Protein AF-A0A453LUA1-F1 (afdb_monomer_lite)

Structure (mmCIF, N/CA/C/O backbone):
data_AF-A0A453LUA1-F1
#
_entry.id   AF-A0A453LUA1-F1
#
loop_
_atom_site.group_PDB
_atom_site.id
_atom_site.type_symbol
_atom_site.label_atom_id
_atom_site.label_alt_id
_atom_site.label_comp_id
_atom_site.label_asym_id
_atom_site.label_entity_id
_atom_site.label_seq_id
_atom_site.pdbx_PDB_ins_code
_atom_site.Cartn_x
_atom_site.Cartn_y
_atom_site.Cartn_z
_atom_site.occupancy
_atom_site.B_iso_or_equiv
_atom_site.auth_seq_id
_atom_site.auth_comp_id
_atom_site.auth_asym_id
_atom_site.auth_atom_id
_atom_site.pdbx_PDB_model_num
ATOM 1 N N . MET A 1 1 ? -20.593 -10.589 -12.951 1.00 39.69 1 MET A N 1
ATOM 2 C CA . MET A 1 1 ? -20.716 -9.122 -13.029 1.00 39.69 1 MET A CA 1
ATOM 3 C C . MET A 1 1 ? -20.139 -8.601 -11.727 1.00 39.69 1 MET A C 1
ATOM 5 O O . MET A 1 1 ? -20.752 -8.812 -10.693 1.00 39.69 1 MET A O 1
ATOM 9 N N . PHE A 1 2 ? -18.888 -8.135 -11.733 1.00 40.91 2 PHE A N 1
ATOM 10 C CA . PHE A 1 2 ? -18.318 -7.480 -10.557 1.00 40.91 2 PHE A CA 1
ATOM 11 C C . PHE A 1 2 ? -18.802 -6.033 -10.610 1.00 40.91 2 PHE A C 1
ATOM 13 O O . PHE A 1 2 ? -18.254 -5.244 -11.375 1.00 40.91 2 PHE A O 1
ATOM 20 N N . ASP A 1 3 ? -19.831 -5.692 -9.837 1.00 43.91 3 ASP A N 1
ATOM 21 C CA . ASP A 1 3 ? -20.114 -4.299 -9.473 1.00 43.91 3 ASP A CA 1
ATOM 22 C C . ASP A 1 3 ? -19.009 -3.838 -8.508 1.00 43.91 3 ASP A C 1
ATOM 24 O O . ASP A 1 3 ? -19.183 -3.732 -7.296 1.00 43.91 3 ASP A O 1
ATOM 28 N N . GLY A 1 4 ? -17.794 -3.725 -9.043 1.00 53.91 4 GLY A N 1
ATOM 29 C CA . GLY A 1 4 ? -16.582 -3.444 -8.293 1.00 53.91 4 GLY A CA 1
ATOM 30 C C . GLY A 1 4 ? -16.386 -1.944 -8.166 1.00 53.91 4 GLY A C 1
ATOM 31 O O . GLY A 1 4 ? -16.038 -1.274 -9.136 1.00 53.91 4 GLY A O 1
ATOM 32 N N . PHE A 1 5 ? -16.581 -1.416 -6.964 1.00 57.66 5 PHE A N 1
ATOM 33 C CA . PHE A 1 5 ? -16.186 -0.055 -6.633 1.00 57.66 5 PHE A CA 1
ATOM 34 C C . PHE A 1 5 ? -14.663 -0.007 -6.444 1.00 57.66 5 PHE A C 1
ATOM 36 O O . PHE A 1 5 ? -14.135 -0.543 -5.470 1.00 57.66 5 PHE A O 1
ATOM 43 N N . LEU A 1 6 ? -13.952 0.600 -7.399 1.00 56.34 6 LEU A N 1
ATOM 44 C CA . LEU A 1 6 ? -12.505 0.807 -7.335 1.00 56.34 6 LEU A CA 1
ATOM 45 C C . LEU A 1 6 ? -12.214 2.227 -6.840 1.00 56.34 6 LEU A C 1
ATOM 47 O O . LEU A 1 6 ? -12.540 3.204 -7.513 1.00 56.34 6 LEU A O 1
ATOM 51 N N . LEU A 1 7 ? -11.565 2.340 -5.682 1.00 60.97 7 LEU A N 1
ATOM 52 C CA . LEU A 1 7 ? -11.028 3.605 -5.187 1.00 60.97 7 LEU A CA 1
ATOM 53 C C . LEU A 1 7 ? -9.534 3.684 -5.481 1.00 60.97 7 LEU A C 1
ATOM 55 O O . LEU A 1 7 ? -8.759 2.852 -5.019 1.00 60.97 7 LEU A O 1
ATOM 59 N N . PHE A 1 8 ? -9.138 4.712 -6.230 1.00 65.75 8 PHE A N 1
ATOM 60 C CA . PHE A 1 8 ? -7.740 5.000 -6.519 1.00 65.75 8 PHE A CA 1
ATOM 61 C C . PHE A 1 8 ? -7.248 6.142 -5.628 1.00 65.75 8 PHE A C 1
ATOM 63 O O . PHE A 1 8 ? -7.745 7.265 -5.710 1.00 65.75 8 PHE A O 1
ATOM 70 N N . THR A 1 9 ? -6.261 5.863 -4.778 1.00 63.56 9 THR A N 1
ATOM 71 C CA . THR A 1 9 ? -5.594 6.871 -3.947 1.00 63.56 9 THR A CA 1
ATOM 72 C C . THR A 1 9 ? -4.148 7.018 -4.403 1.00 63.56 9 THR A C 1
ATOM 74 O O . THR A 1 9 ? -3.351 6.100 -4.222 1.00 63.56 9 THR A O 1
ATOM 77 N N . GLN A 1 10 ? -3.794 8.168 -4.978 1.00 67.81 10 GLN A N 1
ATOM 78 C CA . GLN A 1 10 ? -2.411 8.472 -5.344 1.00 67.81 10 GLN A CA 1
ATOM 79 C C . GLN A 1 10 ? -1.703 9.145 -4.163 1.00 67.81 10 GLN A C 1
ATOM 81 O O . GLN A 1 10 ? -2.015 10.284 -3.817 1.00 67.81 10 GLN A O 1
ATOM 86 N N . GLY A 1 11 ? -0.738 8.457 -3.555 1.00 63.06 11 GLY A N 1
ATOM 87 C CA . GLY A 1 11 ? 0.279 9.126 -2.745 1.00 63.06 11 GLY A CA 1
ATOM 88 C C . GLY A 1 11 ? 1.283 9.762 -3.699 1.00 63.06 11 GLY A C 1
ATOM 89 O O . GLY A 1 11 ? 1.799 9.071 -4.572 1.00 63.06 11 GLY A O 1
ATOM 90 N N . ARG A 1 12 ? 1.557 11.066 -3.592 1.00 66.94 12 ARG A N 1
ATOM 91 C CA . ARG A 1 12 ? 2.617 11.731 -4.381 1.00 66.94 12 ARG A CA 1
ATOM 92 C C . ARG A 1 12 ? 4.019 11.337 -3.870 1.00 66.94 12 ARG A C 1
ATOM 94 O O . ARG A 1 12 ? 4.830 12.204 -3.568 1.00 66.94 12 ARG A O 1
ATOM 101 N N . GLY A 1 13 ? 4.272 10.039 -3.706 1.00 69.69 13 GLY A N 1
ATOM 102 C CA . GLY A 1 13 ? 5.427 9.477 -3.008 1.00 69.69 13 GLY A CA 1
ATOM 103 C C . GLY A 1 13 ? 5.042 8.886 -1.652 1.00 69.69 13 GLY A C 1
ATOM 104 O O . GLY A 1 13 ? 4.148 8.039 -1.566 1.00 69.69 13 GLY A O 1
ATOM 105 N N . TYR A 1 14 ? 5.718 9.325 -0.586 1.00 69.75 14 TYR A N 1
ATOM 106 C CA . TYR A 1 14 ? 5.503 8.780 0.754 1.00 69.75 14 TYR A CA 1
ATOM 107 C C . TYR A 1 14 ? 4.074 9.044 1.251 1.00 69.75 14 TYR A C 1
ATOM 109 O O . TYR A 1 14 ? 3.570 10.161 1.138 1.00 69.75 14 TYR A O 1
ATOM 117 N N . PRO A 1 15 ? 3.400 8.036 1.820 1.00 71.12 15 PRO A N 1
ATOM 118 C CA . PRO A 1 15 ? 1.989 8.162 2.134 1.00 71.12 15 PRO A CA 1
ATOM 119 C C . PRO A 1 15 ? 1.739 9.040 3.358 1.0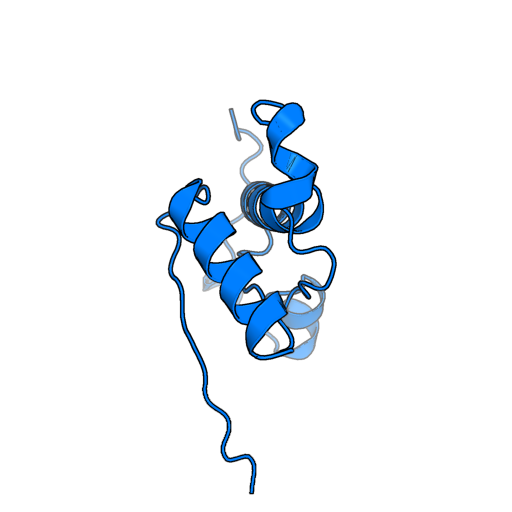0 71.12 15 PRO A C 1
ATOM 121 O O . PRO A 1 15 ? 2.238 8.747 4.446 1.00 71.12 15 PRO A O 1
ATOM 124 N N . ASP A 1 16 ? 0.908 10.069 3.218 1.00 79.69 16 ASP A N 1
ATOM 125 C CA . ASP A 1 16 ? 0.529 10.948 4.327 1.00 79.69 16 ASP A CA 1
ATOM 126 C C . ASP A 1 16 ? -0.350 10.233 5.371 1.00 79.69 16 ASP A C 1
ATOM 128 O O . ASP A 1 16 ? -1.107 9.307 5.064 1.00 79.69 16 ASP A O 1
ATOM 132 N N . ILE A 1 17 ? -0.306 10.703 6.621 1.00 80.75 17 ILE A N 1
ATOM 133 C CA . ILE A 1 17 ? -1.152 10.213 7.727 1.00 80.75 17 ILE A CA 1
ATOM 134 C C . ILE A 1 17 ? -2.658 10.187 7.374 1.00 80.75 17 ILE A C 1
ATOM 136 O O . ILE A 1 17 ? -3.284 9.144 7.592 1.00 80.75 17 ILE A O 1
ATOM 140 N N . PRO A 1 18 ? -3.279 11.264 6.838 1.00 81.38 18 PRO A N 1
ATOM 141 C CA . PRO A 1 18 ? -4.701 11.250 6.480 1.00 81.38 18 PRO A CA 1
ATOM 142 C C . PRO A 1 18 ? -5.033 10.210 5.407 1.00 81.38 18 PRO A C 1
ATOM 144 O O . PRO A 1 18 ? -6.049 9.530 5.527 1.00 81.38 18 PRO A O 1
ATOM 147 N N . THR A 1 19 ? -4.161 10.023 4.415 1.00 83.31 19 THR A N 1
ATOM 148 C CA . THR A 1 19 ? -4.337 9.021 3.354 1.00 83.31 19 THR A CA 1
ATOM 149 C C . THR A 1 19 ? -4.355 7.610 3.936 1.00 83.31 19 THR A C 1
ATOM 151 O O . THR A 1 19 ? -5.236 6.816 3.612 1.00 83.31 19 THR A O 1
ATOM 154 N N . ARG A 1 20 ? -3.447 7.312 4.875 1.00 84.69 20 ARG A N 1
ATOM 155 C CA . ARG A 1 20 ? -3.412 6.018 5.576 1.00 84.69 20 ARG A CA 1
ATOM 156 C C . ARG A 1 20 ? -4.646 5.793 6.449 1.00 84.69 20 ARG A C 1
ATOM 158 O O . ARG A 1 20 ? -5.222 4.709 6.408 1.00 84.69 20 ARG A O 1
ATOM 165 N N . ARG A 1 21 ? -5.093 6.812 7.198 1.00 85.75 21 ARG A N 1
ATOM 166 C CA . ARG A 1 21 ? -6.333 6.725 7.995 1.00 85.75 21 ARG A CA 1
ATOM 167 C C . ARG A 1 21 ? -7.554 6.489 7.121 1.00 85.75 21 ARG A C 1
ATOM 169 O O . ARG A 1 21 ? -8.393 5.668 7.471 1.00 85.75 21 ARG A O 1
ATOM 176 N N . PHE A 1 22 ? -7.649 7.192 5.998 1.00 85.25 22 PHE A N 1
ATOM 177 C CA . PHE A 1 22 ? -8.755 7.036 5.065 1.00 85.25 22 PHE A CA 1
ATOM 178 C C . PHE A 1 22 ? -8.782 5.629 4.462 1.00 85.25 22 PHE A C 1
ATOM 180 O O . PHE A 1 22 ? -9.820 4.974 4.498 1.00 85.25 22 PHE A O 1
ATOM 187 N N . LEU A 1 23 ? -7.631 5.124 4.003 1.00 84.50 23 LEU A N 1
ATOM 188 C CA . LEU A 1 23 ? -7.502 3.758 3.495 1.00 84.50 23 LEU A CA 1
ATOM 189 C C . LEU A 1 23 ? -7.916 2.725 4.554 1.00 84.50 23 LEU A C 1
ATOM 191 O O . LEU A 1 23 ? -8.714 1.836 4.269 1.00 84.50 23 LEU A O 1
ATOM 195 N N . ARG A 1 24 ? -7.417 2.861 5.790 1.00 85.44 24 ARG A N 1
ATOM 196 C CA . ARG A 1 24 ? -7.782 1.981 6.908 1.00 85.44 24 ARG A CA 1
ATOM 197 C C . ARG A 1 24 ? -9.283 2.000 7.168 1.00 85.44 24 ARG A C 1
ATOM 199 O O . ARG A 1 24 ? -9.891 0.940 7.260 1.00 85.44 24 ARG A O 1
ATOM 206 N N . TYR A 1 25 ? -9.866 3.193 7.250 1.00 87.44 25 TYR A N 1
ATOM 207 C CA . TYR A 1 25 ? -11.293 3.368 7.482 1.00 87.44 25 TYR A CA 1
ATOM 208 C C . TYR A 1 25 ? -12.125 2.694 6.386 1.00 87.44 25 TYR A C 1
ATOM 210 O O . TYR A 1 25 ? -13.071 1.979 6.692 1.00 87.44 25 TYR A O 1
ATOM 218 N N . LEU A 1 26 ? -11.747 2.845 5.114 1.00 85.69 26 LEU A N 1
ATOM 219 C CA . LEU A 1 26 ? -12.429 2.174 4.006 1.00 85.69 26 LEU A CA 1
ATOM 220 C C . LEU A 1 26 ? -12.358 0.652 4.116 1.00 85.69 26 LEU A C 1
ATOM 222 O O . LEU A 1 26 ? -13.377 -0.010 3.947 1.00 85.69 26 LEU A O 1
ATOM 226 N N . VAL A 1 27 ? -11.183 0.099 4.418 1.00 85.88 27 VAL A N 1
ATOM 227 C CA . VAL A 1 27 ? -11.009 -1.350 4.586 1.00 85.88 27 VAL A CA 1
ATOM 228 C C . VAL A 1 27 ? -11.839 -1.864 5.761 1.00 85.88 27 VAL A C 1
ATOM 230 O O . VAL A 1 27 ? -12.515 -2.873 5.620 1.00 85.88 27 VAL A O 1
ATOM 233 N N . GLU A 1 28 ? -11.860 -1.156 6.891 1.00 86.50 28 GLU A N 1
ATOM 234 C CA . GLU A 1 28 ? -12.636 -1.560 8.070 1.00 86.50 28 GLU A CA 1
ATOM 235 C C . GLU A 1 28 ? -14.150 -1.432 7.876 1.00 86.50 28 GLU A C 1
ATOM 237 O O . GLU A 1 28 ? -14.900 -2.278 8.350 1.00 86.50 28 GLU A O 1
ATOM 242 N N . GLN A 1 29 ? -14.624 -0.381 7.203 1.00 88.94 29 GLN A N 1
ATOM 243 C CA . GLN A 1 29 ? -16.062 -0.171 7.016 1.00 88.94 29 GLN A CA 1
ATOM 244 C C . GLN A 1 29 ? -16.623 -1.012 5.869 1.00 88.94 29 GLN A C 1
ATOM 246 O O . GLN A 1 29 ? -17.687 -1.617 5.996 1.00 88.94 29 GLN A O 1
ATOM 251 N N . LEU A 1 30 ? -15.919 -1.053 4.737 1.00 84.31 30 LEU A N 1
ATOM 252 C CA . LEU A 1 30 ? -16.403 -1.699 3.517 1.00 84.31 30 LEU A CA 1
ATOM 253 C C . LEU A 1 30 ? -15.914 -3.146 3.386 1.00 84.31 30 LEU A C 1
ATOM 255 O O . LEU A 1 30 ? -16.400 -3.855 2.510 1.00 84.31 30 LEU A O 1
ATOM 259 N N . HIS A 1 31 ? -14.980 -3.590 4.238 1.00 83.56 31 HIS A N 1
ATOM 260 C CA . HIS A 1 31 ? -14.380 -4.931 4.197 1.00 83.56 31 HIS A CA 1
ATOM 261 C C . HIS A 1 31 ? -13.808 -5.278 2.812 1.00 83.56 31 HIS A C 1
ATOM 263 O O . HIS A 1 31 ? -13.850 -6.424 2.361 1.00 83.56 31 HIS A O 1
ATOM 269 N N . LEU A 1 32 ? -13.304 -4.259 2.109 1.00 83.06 32 LEU A N 1
ATOM 270 C CA . LEU A 1 32 ? -12.774 -4.398 0.760 1.00 83.06 32 LEU A CA 1
ATOM 271 C C . LEU A 1 32 ? -11.299 -4.803 0.798 1.00 83.06 32 LEU A C 1
ATOM 273 O O . LEU A 1 32 ? -10.535 -4.269 1.607 1.00 83.06 32 LEU A O 1
ATOM 277 N N . PRO A 1 33 ? -10.863 -5.684 -0.118 1.00 83.69 33 PRO A N 1
ATOM 278 C CA . PRO A 1 33 ? -9.451 -5.992 -0.261 1.00 83.69 33 PRO A CA 1
ATOM 279 C C . PRO A 1 33 ? -8.689 -4.748 -0.735 1.00 83.69 33 PRO A C 1
ATOM 281 O O . PRO A 1 33 ? -9.020 -4.151 -1.760 1.00 83.69 33 PRO A O 1
ATOM 284 N N . ALA A 1 34 ? -7.649 -4.370 0.009 1.00 86.19 34 ALA A N 1
ATOM 285 C CA . ALA A 1 34 ? -6.762 -3.278 -0.365 1.00 86.19 34 ALA A CA 1
ATOM 286 C C . ALA A 1 34 ? -5.611 -3.789 -1.235 1.00 86.19 34 ALA A C 1
ATOM 288 O O . ALA A 1 34 ? -4.908 -4.737 -0.876 1.00 86.19 34 ALA A O 1
ATOM 289 N N . TYR A 1 35 ? -5.383 -3.104 -2.349 1.00 87.31 35 TYR A N 1
ATOM 290 C CA . TYR A 1 35 ? -4.286 -3.379 -3.264 1.00 87.31 35 TYR A CA 1
ATOM 291 C C . TYR A 1 35 ? -3.409 -2.138 -3.410 1.00 87.31 35 TYR A C 1
ATOM 293 O O . TYR A 1 35 ? -3.909 -1.016 -3.439 1.00 87.31 35 TYR A O 1
ATOM 301 N N . CYS A 1 36 ? -2.099 -2.343 -3.487 1.00 86.19 36 CYS A N 1
ATOM 302 C CA . CYS A 1 36 ? -1.109 -1.289 -3.655 1.00 86.19 36 CYS A CA 1
ATOM 303 C C . CYS A 1 36 ? -0.312 -1.547 -4.928 1.00 86.19 36 CYS A C 1
ATOM 305 O O . CYS A 1 36 ? 0.156 -2.665 -5.128 1.00 86.19 36 CYS A O 1
ATOM 307 N N . LEU A 1 37 ? -0.158 -0.531 -5.771 1.00 86.12 37 LEU A N 1
ATOM 308 C CA . LEU A 1 37 ? 0.702 -0.568 -6.948 1.00 86.12 37 LEU A CA 1
ATOM 309 C C . LEU A 1 37 ? 1.874 0.380 -6.689 1.00 86.12 37 LEU A C 1
ATOM 311 O O . LEU A 1 37 ? 1.649 1.559 -6.417 1.00 86.12 37 LEU A O 1
ATOM 315 N N . VAL A 1 38 ? 3.089 -0.157 -6.717 1.00 84.06 38 VAL A N 1
ATOM 316 C CA . VAL A 1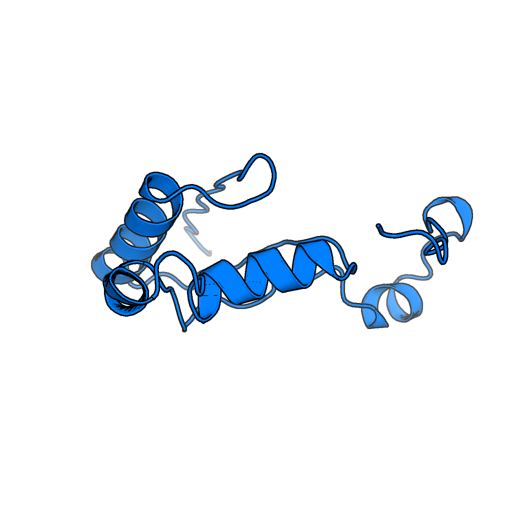 38 ? 4.343 0.566 -6.470 1.00 84.06 38 VAL A CA 1
ATOM 317 C C . VAL A 1 38 ? 5.378 0.113 -7.488 1.00 84.06 38 VAL A C 1
ATOM 319 O O . VAL A 1 38 ? 5.274 -0.998 -8.008 1.00 84.06 38 VAL A O 1
ATOM 322 N N . ASP A 1 39 ? 6.368 0.959 -7.744 1.00 81.62 39 ASP A N 1
ATOM 323 C CA . ASP A 1 39 ? 7.488 0.624 -8.617 1.00 81.62 39 ASP A CA 1
ATOM 324 C C . ASP A 1 39 ? 8.338 -0.512 -8.019 1.00 81.62 39 ASP A C 1
ATOM 326 O O . ASP A 1 39 ? 8.422 -0.673 -6.796 1.00 81.62 39 ASP A O 1
ATOM 330 N N . SER A 1 40 ? 8.981 -1.313 -8.875 1.00 79.25 40 SER A N 1
ATOM 331 C CA . SER A 1 40 ? 9.868 -2.423 -8.475 1.00 79.25 40 SER A CA 1
ATOM 332 C C . SER A 1 40 ? 11.239 -1.951 -7.971 1.00 79.25 40 SER A C 1
ATOM 334 O O . SER A 1 40 ? 12.264 -2.544 -8.305 1.00 79.25 40 SER A O 1
ATOM 336 N N . ASP A 1 41 ? 11.285 -0.879 -7.190 1.00 81.62 41 ASP A N 1
ATOM 337 C CA . ASP A 1 41 ? 12.513 -0.317 -6.638 1.00 81.62 41 ASP A CA 1
ATOM 338 C C . ASP A 1 41 ? 12.475 -0.299 -5.096 1.00 81.62 41 ASP A C 1
ATOM 340 O O . ASP A 1 41 ? 11.409 -0.469 -4.489 1.00 81.62 41 ASP A O 1
ATOM 344 N N . PRO A 1 42 ? 13.628 -0.123 -4.421 1.00 81.81 42 PRO A N 1
ATOM 345 C CA . PRO A 1 42 ? 13.676 -0.078 -2.961 1.00 81.81 42 PRO A CA 1
ATOM 346 C C . PRO A 1 42 ? 12.730 0.962 -2.330 1.00 81.81 42 PRO A C 1
ATOM 348 O O . PRO A 1 42 ? 12.164 0.695 -1.271 1.00 81.81 42 PRO A O 1
ATOM 351 N N . TYR A 1 43 ? 12.496 2.107 -2.981 1.00 81.50 43 TYR A N 1
ATOM 352 C CA . TYR A 1 43 ? 11.586 3.142 -2.480 1.00 81.50 43 TYR A CA 1
ATOM 353 C C . TYR A 1 43 ? 10.117 2.705 -2.574 1.00 81.50 43 TYR A C 1
ATOM 355 O O . TYR A 1 43 ? 9.337 2.948 -1.649 1.00 81.50 43 TYR A O 1
ATOM 363 N N . GLY A 1 44 ? 9.729 2.021 -3.651 1.00 82.81 44 GLY A N 1
ATOM 364 C CA . GLY A 1 44 ? 8.408 1.417 -3.811 1.00 82.81 44 GLY A CA 1
ATOM 365 C C . GLY A 1 44 ? 8.126 0.371 -2.731 1.00 82.81 44 GLY A C 1
ATOM 366 O O . GLY A 1 44 ? 7.060 0.388 -2.101 1.00 82.81 44 GLY A O 1
ATOM 367 N N . PHE A 1 45 ? 9.112 -0.479 -2.429 1.00 85.31 45 PHE A N 1
ATOM 368 C CA . PHE A 1 45 ? 9.025 -1.430 -1.318 1.00 85.31 45 PHE A CA 1
ATOM 369 C C . PHE A 1 45 ? 8.894 -0.736 0.042 1.00 85.31 45 PHE A C 1
ATOM 371 O O . PHE A 1 45 ? 8.072 -1.166 0.854 1.00 85.31 45 PHE A O 1
ATOM 378 N N . ASP A 1 46 ? 9.625 0.352 0.284 1.00 85.88 46 ASP A N 1
ATOM 379 C CA . ASP A 1 46 ? 9.513 1.143 1.514 1.00 85.88 46 ASP A CA 1
ATOM 380 C C . ASP A 1 46 ? 8.119 1.767 1.685 1.00 85.88 46 ASP A C 1
ATOM 382 O O . ASP A 1 46 ? 7.560 1.777 2.789 1.00 85.88 46 ASP A O 1
ATOM 386 N N . ILE A 1 47 ? 7.506 2.239 0.595 1.00 85.31 47 ILE A N 1
ATOM 387 C CA . ILE A 1 47 ? 6.127 2.745 0.596 1.00 85.31 47 ILE A CA 1
ATOM 388 C C . ILE A 1 47 ? 5.148 1.620 0.955 1.00 85.31 47 ILE A C 1
ATOM 390 O O . ILE A 1 47 ? 4.312 1.787 1.851 1.00 85.31 47 ILE A O 1
ATOM 394 N N . LEU A 1 48 ? 5.263 0.458 0.307 1.00 86.88 48 LEU A N 1
ATOM 395 C CA . LEU A 1 48 ? 4.425 -0.709 0.596 1.00 86.88 48 LEU A CA 1
ATOM 396 C C . LEU A 1 48 ? 4.590 -1.172 2.052 1.00 86.88 48 LEU A C 1
ATOM 398 O O . LEU A 1 48 ? 3.599 -1.425 2.746 1.00 86.88 48 LEU A O 1
ATOM 402 N N . ALA A 1 49 ? 5.830 -1.250 2.536 1.00 86.25 49 ALA A N 1
ATOM 403 C CA . ALA A 1 49 ? 6.148 -1.614 3.910 1.00 86.25 49 ALA A CA 1
ATOM 404 C C . ALA A 1 49 ? 5.544 -0.612 4.900 1.00 86.25 49 ALA A C 1
ATOM 406 O O . ALA A 1 49 ? 4.953 -1.008 5.903 1.00 86.25 49 ALA A O 1
ATOM 407 N N . THR A 1 50 ? 5.591 0.678 4.575 1.00 86.12 50 THR A N 1
ATOM 408 C CA . THR A 1 50 ? 4.995 1.745 5.378 1.00 86.12 50 THR A CA 1
ATOM 409 C C . THR A 1 50 ? 3.474 1.604 5.503 1.00 86.12 50 THR A C 1
ATOM 411 O O . THR A 1 50 ? 2.926 1.846 6.582 1.00 86.12 50 THR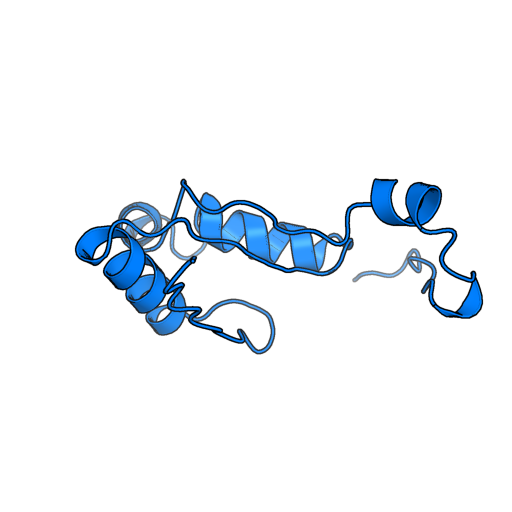 A O 1
ATOM 414 N N . TYR A 1 51 ? 2.772 1.186 4.445 1.00 84.94 51 TYR A N 1
ATOM 415 C CA . TYR A 1 51 ? 1.334 0.897 4.512 1.00 84.94 51 TYR A CA 1
ATOM 416 C C . TYR A 1 51 ? 1.024 -0.381 5.298 1.00 84.94 51 TYR A C 1
ATOM 418 O O . TYR A 1 51 ? 0.063 -0.418 6.071 1.00 84.94 51 TYR A O 1
ATOM 426 N N . LYS A 1 52 ? 1.830 -1.429 5.112 1.00 87.19 52 LYS A N 1
ATOM 427 C CA . LYS A 1 52 ? 1.573 -2.756 5.680 1.00 87.19 52 LYS A CA 1
ATOM 428 C C . LYS A 1 52 ? 1.968 -2.876 7.151 1.00 87.19 52 LYS A C 1
ATOM 430 O O . LYS A 1 52 ? 1.221 -3.434 7.955 1.00 87.19 52 LYS A O 1
ATOM 435 N N . PHE A 1 53 ? 3.137 -2.353 7.500 1.00 85.00 53 PHE A N 1
ATOM 436 C CA . PHE A 1 53 ? 3.756 -2.482 8.819 1.00 85.00 53 PHE A CA 1
ATOM 437 C C . PHE A 1 53 ? 3.729 -1.176 9.622 1.00 85.00 53 PHE A C 1
ATO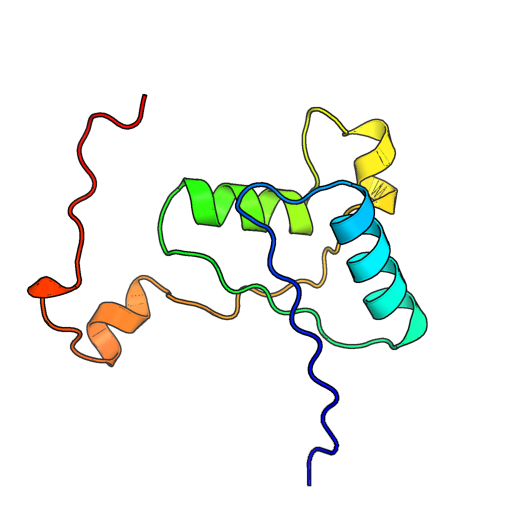M 439 O O . PHE A 1 53 ? 3.796 -1.223 10.849 1.00 85.00 53 PHE A O 1
ATOM 446 N N . GLY A 1 54 ? 3.552 -0.031 8.958 1.00 82.75 54 GLY A N 1
ATOM 447 C CA . GLY A 1 54 ? 3.679 1.292 9.567 1.00 82.75 54 GLY A CA 1
ATOM 448 C C . GLY A 1 54 ? 5.081 1.881 9.382 1.00 82.75 54 GLY A C 1
ATOM 449 O O . GLY A 1 54 ? 5.988 1.224 8.884 1.00 82.75 54 GLY A O 1
ATOM 450 N N . SER A 1 55 ? 5.257 3.144 9.776 1.00 78.62 55 SER A N 1
ATOM 451 C CA . SER A 1 55 ? 6.567 3.816 9.769 1.00 78.62 55 SER A CA 1
ATOM 452 C C . SER A 1 55 ? 7.152 3.849 11.179 1.00 78.62 55 SER A C 1
ATOM 454 O O . SER A 1 55 ? 6.419 4.094 12.137 1.00 78.62 55 SER A O 1
ATOM 456 N N . MET A 1 56 ? 8.474 3.688 11.298 1.00 71.25 56 MET A N 1
ATOM 457 C CA . MET A 1 56 ? 9.206 3.800 12.568 1.00 71.25 56 MET A CA 1
ATOM 458 C C . MET A 1 56 ? 9.001 5.158 13.256 1.00 71.25 56 MET A C 1
ATOM 460 O O . MET A 1 56 ? 8.908 5.221 14.478 1.00 71.25 56 MET A O 1
ATOM 464 N N . GLN A 1 57 ? 8.871 6.241 12.483 1.00 67.56 57 GLN A N 1
ATOM 465 C CA . GLN A 1 57 ? 8.648 7.591 13.019 1.00 67.56 57 GLN A CA 1
ATOM 466 C C . GLN A 1 57 ? 7.260 7.757 13.657 1.00 67.56 57 GLN A C 1
ATOM 468 O O . GLN A 1 57 ? 7.074 8.603 14.525 1.00 67.56 57 GLN A O 1
ATOM 473 N N . LEU A 1 58 ? 6.294 6.932 13.249 1.00 68.50 58 LEU A N 1
ATOM 474 C CA . LEU A 1 58 ? 4.911 6.927 13.731 1.00 68.50 58 LEU A CA 1
ATOM 475 C C . LEU A 1 58 ? 4.579 5.586 14.396 1.00 68.50 58 LEU A C 1
ATOM 477 O O . LEU A 1 58 ? 3.449 5.115 14.312 1.00 68.50 58 LEU A O 1
ATOM 481 N N . ALA A 1 59 ? 5.554 4.956 15.059 1.00 67.50 59 ALA A N 1
ATOM 482 C CA . ALA A 1 59 ? 5.386 3.634 15.664 1.00 67.50 59 ALA A CA 1
ATOM 483 C C . ALA A 1 59 ? 4.235 3.581 16.688 1.00 67.50 59 ALA A C 1
ATOM 485 O O . ALA A 1 59 ? 3.561 2.560 16.801 1.00 67.50 59 ALA A O 1
ATOM 486 N N . TYR A 1 60 ? 3.967 4.690 17.388 1.00 65.56 60 TYR A N 1
ATOM 487 C CA . TYR A 1 60 ? 2.847 4.793 18.327 1.00 65.56 60 TYR A CA 1
ATOM 488 C C . TYR A 1 60 ? 1.483 4.714 17.619 1.00 65.56 60 TYR A C 1
ATOM 490 O O . TYR A 1 60 ? 0.595 3.981 18.050 1.00 65.56 60 TYR A O 1
ATOM 498 N N . ASP A 1 61 ? 1.347 5.401 16.482 1.00 71.69 61 ASP A N 1
ATOM 499 C CA . ASP A 1 61 ? 0.130 5.403 15.663 1.00 71.69 61 ASP A CA 1
ATOM 500 C C . ASP A 1 61 ? 0.090 4.257 14.641 1.00 71.69 61 ASP A C 1
ATOM 502 O O . ASP A 1 61 ? -0.927 4.051 13.974 1.00 71.69 61 ASP A O 1
ATOM 506 N N . ALA A 1 62 ? 1.166 3.476 14.512 1.00 69.06 62 ALA A N 1
ATOM 507 C CA . ALA A 1 62 ? 1.286 2.421 13.510 1.00 69.06 62 ALA A CA 1
ATOM 508 C C . ALA A 1 62 ? 0.144 1.404 13.607 1.00 69.06 62 ALA A C 1
ATOM 510 O O . ALA A 1 62 ? -0.353 0.950 12.581 1.00 69.06 62 ALA A O 1
ATOM 511 N N . ASN A 1 63 ? -0.343 1.108 14.815 1.00 70.88 63 ASN A N 1
ATOM 512 C CA . ASN A 1 63 ? -1.474 0.200 15.014 1.00 70.88 63 ASN A CA 1
ATOM 513 C C . ASN A 1 63 ? -2.786 0.704 14.394 1.00 70.88 63 ASN A C 1
ATOM 515 O O . ASN A 1 63 ? -3.599 -0.117 13.977 1.00 70.88 63 ASN A O 1
ATOM 519 N N . VAL A 1 64 ? -2.971 2.023 14.307 1.00 75.12 64 VAL A N 1
ATOM 520 C CA . VAL A 1 64 ? -4.180 2.668 13.767 1.00 75.12 64 VAL A CA 1
ATOM 521 C C . VAL A 1 64 ? -4.003 3.039 12.290 1.00 75.12 64 VAL A C 1
ATOM 523 O O . VAL A 1 64 ? -4.977 3.172 11.556 1.00 75.12 64 VAL A O 1
ATOM 526 N N . LEU A 1 65 ? -2.759 3.208 11.834 1.00 80.06 65 LEU A N 1
ATOM 527 C CA . LEU A 1 65 ? -2.438 3.647 10.473 1.00 80.06 65 LEU A CA 1
ATOM 528 C C . LEU A 1 65 ? -2.113 2.503 9.507 1.00 80.06 65 LEU A C 1
ATOM 530 O O . LEU A 1 65 ? -2.130 2.719 8.296 1.00 80.06 65 LEU A O 1
ATOM 534 N N . ARG A 1 66 ? -1.788 1.309 10.010 1.00 83.38 66 ARG A N 1
ATOM 535 C CA . ARG A 1 66 ? -1.399 0.173 9.167 1.00 83.38 66 ARG A CA 1
ATOM 536 C C . ARG A 1 66 ? -2.600 -0.559 8.576 1.00 83.38 66 ARG A C 1
ATOM 538 O O . ARG A 1 66 ? -3.602 -0.803 9.252 1.00 83.38 66 ARG A O 1
ATOM 545 N N . VAL A 1 67 ? -2.451 -1.022 7.342 1.00 85.88 67 VAL A N 1
ATOM 546 C CA . VAL A 1 67 ? -3.403 -1.908 6.664 1.00 85.88 67 VAL A CA 1
ATOM 547 C C . VAL A 1 67 ? -2.681 -3.225 6.363 1.00 85.88 67 VAL A C 1
ATOM 549 O O . VAL A 1 67 ? -2.082 -3.369 5.302 1.00 85.88 67 VAL A O 1
ATOM 552 N N . PRO A 1 68 ? -2.683 -4.196 7.296 1.00 84.06 68 PRO A N 1
ATOM 553 C CA . PRO A 1 68 ? -1.880 -5.414 7.165 1.00 84.06 68 PRO A CA 1
ATOM 554 C C . PRO A 1 68 ? -2.360 -6.323 6.024 1.00 84.06 68 PRO A C 1
ATOM 556 O O . PRO A 1 68 ? -1.579 -7.105 5.486 1.00 84.06 68 PRO A O 1
ATOM 559 N N . GLU A 1 69 ? -3.633 -6.198 5.646 1.00 85.56 69 GLU A N 1
ATOM 560 C CA . GLU A 1 69 ? -4.267 -6.953 4.562 1.00 85.56 69 GLU A CA 1
ATOM 561 C C . GLU A 1 69 ? -3.910 -6.432 3.167 1.00 85.56 69 GLU A C 1
ATOM 563 O O . GLU A 1 69 ? -4.279 -7.062 2.176 1.00 85.56 69 GLU A O 1
ATOM 568 N N . ILE A 1 70 ? -3.184 -5.310 3.078 1.00 87.38 70 ILE A N 1
ATOM 569 C CA . ILE A 1 70 ? -2.797 -4.737 1.795 1.00 87.38 70 ILE A CA 1
ATOM 570 C C . ILE A 1 70 ? -1.914 -5.716 1.017 1.00 87.38 70 ILE A C 1
ATOM 572 O O . ILE A 1 70 ? -0.934 -6.274 1.532 1.00 87.38 70 ILE A O 1
ATOM 576 N N . ARG A 1 71 ? -2.281 -5.934 -0.244 1.00 87.94 71 ARG A N 1
ATOM 577 C CA . ARG A 1 71 ? -1.544 -6.796 -1.167 1.00 87.94 71 ARG A CA 1
ATOM 578 C C . ARG A 1 71 ? -0.870 -5.950 -2.227 1.00 87.94 71 ARG A C 1
ATOM 580 O O . ARG A 1 71 ? -1.458 -5.006 -2.747 1.00 87.94 71 ARG A O 1
ATOM 587 N N . TRP A 1 72 ? 0.364 -6.304 -2.549 1.00 87.81 72 TRP A N 1
ATOM 588 C CA . TRP A 1 72 ? 1.041 -5.719 -3.692 1.00 87.81 72 TRP A CA 1
ATOM 589 C C . TRP A 1 72 ? 0.390 -6.258 -4.967 1.00 87.81 72 TRP A C 1
ATOM 591 O O . TRP A 1 72 ? 0.267 -7.471 -5.125 1.00 87.81 72 TRP A O 1
ATOM 601 N N . LEU A 1 73 ? -0.105 -5.352 -5.809 1.00 84.19 73 LEU A N 1
ATOM 602 C CA . LEU A 1 73 ? -0.753 -5.669 -7.078 1.00 84.19 73 LEU A CA 1
ATOM 603 C C . LEU A 1 73 ? 0.265 -5.858 -8.205 1.00 84.19 73 LEU A C 1
ATOM 605 O O . LEU A 1 73 ? -0.029 -6.602 -9.132 1.00 84.19 73 LEU A O 1
ATOM 609 N N . GLY A 1 74 ? 1.441 -5.225 -8.111 1.00 76.12 74 GLY A N 1
ATOM 610 C CA . GLY A 1 74 ? 2.573 -5.552 -8.974 1.00 76.12 74 GLY A CA 1
ATOM 611 C C . GLY A 1 74 ? 3.371 -4.370 -9.516 1.00 76.12 74 GLY A C 1
ATOM 612 O O . GLY A 1 74 ? 3.532 -3.351 -8.843 1.00 76.12 74 GLY A O 1
ATOM 613 N N . VAL A 1 75 ? 3.847 -4.590 -10.746 1.00 70.56 75 VAL A N 1
ATOM 614 C CA . VAL A 1 75 ? 5.246 -4.524 -11.201 1.00 70.56 75 VAL A CA 1
ATOM 615 C C . VAL A 1 75 ? 6.142 -5.444 -10.369 1.00 70.56 75 VAL A C 1
ATOM 617 O O . VAL A 1 75 ? 6.969 -5.010 -9.573 1.00 70.56 75 VAL A O 1
ATOM 620 N N . PHE A 1 76 ? 5.947 -6.753 -10.499 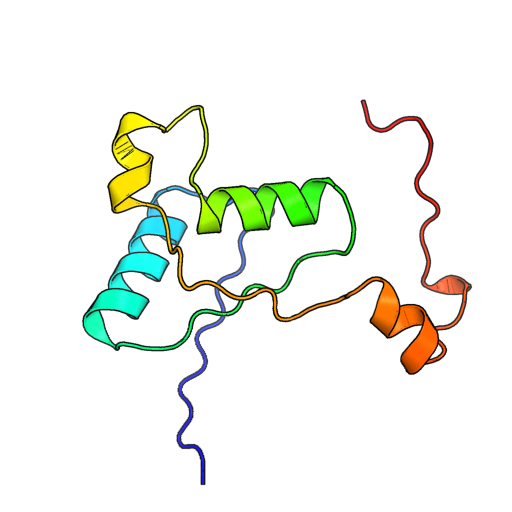1.00 76.38 76 PHE A N 1
ATOM 621 C CA . PHE A 1 76 ? 6.884 -7.726 -9.943 1.00 76.38 76 PHE A CA 1
ATOM 622 C C . PHE A 1 76 ? 8.125 -7.820 -10.832 1.00 76.38 76 PHE A C 1
ATOM 624 O O . PHE A 1 76 ? 8.047 -7.668 -12.048 1.00 76.38 76 PHE A O 1
ATOM 631 N N . THR A 1 77 ? 9.278 -8.148 -10.248 1.00 69.19 77 THR A N 1
ATOM 632 C CA . THR A 1 77 ? 10.489 -8.432 -11.040 1.00 69.19 77 THR A CA 1
ATOM 633 C C . THR A 1 77 ? 10.274 -9.594 -12.017 1.00 69.19 77 THR A C 1
ATOM 635 O O . THR A 1 77 ? 10.846 -9.600 -13.099 1.00 69.19 77 THR A O 1
ATOM 638 N N . SER A 1 78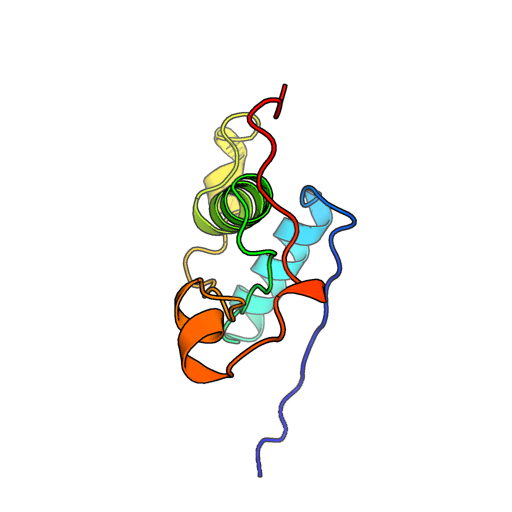 ? 9.395 -10.537 -11.669 1.00 69.06 78 SER A N 1
ATOM 639 C CA . SER A 1 78 ? 8.976 -11.647 -12.530 1.00 69.06 78 SER A CA 1
ATOM 640 C C . SER A 1 78 ? 8.120 -11.211 -13.726 1.00 69.06 78 SER A C 1
ATOM 642 O O . SER A 1 78 ? 8.189 -11.851 -14.773 1.00 69.06 78 SER A O 1
ATOM 644 N N . ASP A 1 79 ? 7.374 -10.102 -13.618 1.00 71.31 79 ASP A N 1
ATOM 645 C CA . ASP A 1 79 ? 6.541 -9.596 -14.719 1.00 71.31 79 ASP A CA 1
ATOM 646 C C . ASP A 1 79 ? 7.413 -9.164 -15.915 1.00 71.31 79 ASP A C 1
ATOM 648 O O . ASP A 1 79 ? 6.981 -9.231 -17.065 1.00 71.31 79 ASP A O 1
ATOM 652 N N . PHE A 1 80 ? 8.667 -8.761 -15.676 1.00 67.00 80 PHE A N 1
ATOM 653 C CA . PHE A 1 80 ? 9.596 -8.412 -16.755 1.00 67.00 80 PHE A CA 1
ATOM 654 C C . PHE A 1 80 ? 9.913 -9.606 -17.661 1.00 67.00 80 PHE A C 1
ATOM 656 O O . PHE A 1 80 ? 9.976 -9.444 -18.881 1.00 67.00 80 PHE A O 1
ATOM 663 N N . GLU A 1 81 ? 10.079 -10.796 -17.077 1.00 68.75 81 GLU A N 1
ATOM 664 C CA . GLU A 1 81 ? 10.338 -12.032 -17.821 1.00 68.75 81 GLU A CA 1
ATOM 665 C C . GLU A 1 81 ? 9.069 -12.533 -18.526 1.00 68.75 81 GLU A C 1
ATOM 667 O O . GLU A 1 81 ? 9.131 -12.962 -19.678 1.00 68.75 81 GLU A O 1
ATOM 672 N N . GLU A 1 82 ? 7.910 -12.430 -17.866 1.00 72.56 82 GLU A N 1
ATOM 673 C CA . GLU A 1 82 ? 6.630 -12.944 -18.370 1.00 72.56 82 GLU A CA 1
ATOM 674 C C . GLU A 1 82 ? 6.052 -12.109 -19.524 1.00 72.56 82 GLU A C 1
ATOM 676 O O . GLU A 1 82 ? 5.517 -12.667 -20.484 1.00 72.56 82 GLU A O 1
ATOM 681 N N . TYR A 1 83 ? 6.198 -10.781 -19.477 1.00 71.38 83 TYR A N 1
ATOM 682 C CA . TYR A 1 83 ? 5.632 -9.873 -20.483 1.00 71.38 83 TYR A CA 1
ATOM 683 C C . TYR A 1 83 ? 6.635 -9.410 -21.552 1.00 71.38 83 TYR A C 1
ATOM 685 O O . TYR A 1 83 ? 6.269 -8.593 -22.399 1.00 71.38 83 TYR A O 1
ATOM 693 N N . CYS A 1 84 ? 7.874 -9.928 -21.545 1.00 66.25 84 CYS A N 1
ATOM 694 C CA . CYS A 1 84 ? 8.953 -9.548 -22.473 1.00 66.25 84 CYS A CA 1
ATOM 695 C C . CYS A 1 84 ? 9.047 -8.024 -22.667 1.00 66.25 84 CYS A C 1
ATOM 697 O O . CYS A 1 84 ? 9.036 -7.522 -23.797 1.00 66.25 84 CYS A O 1
ATOM 699 N N . LEU A 1 85 ? 9.068 -7.277 -21.559 1.00 67.25 85 LEU A N 1
ATOM 700 C CA . LEU A 1 85 ? 9.109 -5.819 -21.614 1.00 67.25 85 LEU A CA 1
ATOM 701 C C . LEU A 1 85 ? 10.403 -5.361 -22.314 1.00 67.25 85 LEU A C 1
ATOM 703 O O . LEU A 1 85 ? 11.472 -5.887 -22.008 1.00 67.25 85 LEU A O 1
ATOM 707 N N . PRO A 1 86 ? 10.334 -4.401 -23.254 1.00 67.50 86 PRO A N 1
ATOM 708 C CA . PRO A 1 86 ? 11.512 -3.954 -23.982 1.00 67.50 86 PRO A CA 1
ATOM 709 C C . PRO A 1 86 ? 12.503 -3.246 -23.048 1.00 67.50 86 PRO A C 1
ATOM 711 O O . PRO A 1 86 ? 12.111 -2.407 -22.234 1.00 67.50 86 PRO A O 1
ATOM 714 N N . ASP A 1 87 ? 13.799 -3.524 -23.227 1.00 63.91 87 ASP A N 1
ATOM 715 C CA . ASP A 1 87 ? 14.899 -2.990 -22.402 1.00 63.91 87 ASP A CA 1
ATOM 716 C C . ASP A 1 87 ? 14.924 -1.452 -22.327 1.00 63.91 87 ASP A C 1
ATOM 718 O O . ASP A 1 87 ? 15.450 -0.873 -21.381 1.00 63.91 87 ASP A O 1
ATOM 722 N N . CYS A 1 88 ? 14.320 -0.755 -23.297 1.00 62.88 88 CYS A N 1
ATOM 723 C CA . CYS A 1 88 ? 14.222 0.707 -23.293 1.00 62.88 88 CYS A CA 1
ATOM 724 C C . CYS A 1 88 ? 13.336 1.273 -22.170 1.00 62.88 88 CYS A C 1
ATOM 726 O O . CYS A 1 88 ? 13.406 2.469 -21.891 1.00 62.88 88 CYS A O 1
ATOM 728 N N . CYS A 1 89 ? 12.509 0.439 -21.537 1.00 59.28 89 CYS A N 1
ATOM 729 C CA . CYS A 1 89 ? 11.671 0.815 -20.402 1.00 59.28 89 CYS A CA 1
ATOM 730 C C . CYS A 1 89 ? 12.336 0.517 -19.048 1.00 59.28 89 CYS A C 1
ATOM 732 O O . CYS A 1 89 ? 11.784 0.891 -18.014 1.00 59.28 89 CYS A O 1
ATOM 734 N N . GLN A 1 90 ? 13.503 -0.139 -19.036 1.00 62.44 90 GLN A N 1
ATOM 735 C CA . GLN A 1 90 ? 14.243 -0.450 -17.817 1.00 62.44 90 GLN A CA 1
ATOM 736 C C . GLN A 1 90 ? 15.233 0.670 -17.490 1.00 62.44 90 GLN A C 1
ATOM 738 O O . GLN A 1 90 ? 16.188 0.931 -18.221 1.00 62.44 90 GLN A O 1
ATOM 743 N N . LEU A 1 91 ? 15.024 1.324 -16.351 1.00 68.81 91 LEU A N 1
ATOM 744 C CA . LEU A 1 91 ? 16.030 2.201 -15.766 1.00 68.81 91 LEU A CA 1
ATOM 745 C C . LEU A 1 91 ? 17.007 1.336 -14.973 1.00 68.81 91 LEU A C 1
ATOM 747 O O . LEU A 1 91 ? 16.603 0.599 -14.074 1.00 68.81 91 LEU A O 1
ATOM 751 N N . GLN A 1 92 ? 18.295 1.407 -15.313 1.00 62.72 92 GLN A N 1
ATOM 752 C CA . GLN A 1 92 ? 19.310 0.735 -14.512 1.00 62.72 92 GLN A CA 1
ATOM 753 C C . GLN A 1 92 ? 19.362 1.377 -13.128 1.00 62.72 92 GLN A C 1
ATOM 755 O O . GLN A 1 92 ? 19.464 2.598 -13.009 1.00 62.72 92 GLN A O 1
ATOM 760 N N . LEU A 1 93 ? 19.317 0.541 -12.090 1.00 55.72 93 LEU A N 1
ATOM 761 C CA . LEU A 1 93 ? 19.618 0.956 -10.725 1.00 55.72 93 LEU A CA 1
ATOM 762 C C . LEU A 1 93 ? 21.056 1.482 -10.701 1.00 55.72 93 LEU A C 1
ATOM 764 O O . LEU A 1 93 ? 22.013 0.708 -10.730 1.00 55.72 93 LEU A O 1
ATOM 768 N N . SER A 1 94 ? 21.216 2.804 -10.688 1.00 59.09 94 SER A N 1
ATOM 769 C CA . SER A 1 94 ? 22.511 3.423 -10.450 1.00 59.09 94 SER A CA 1
ATOM 770 C C . SER A 1 94 ? 22.941 3.105 -9.022 1.00 59.09 94 SER A C 1
ATOM 772 O O . SER A 1 94 ? 22.158 3.235 -8.084 1.00 59.09 94 SER A O 1
ATOM 774 N N . SER A 1 95 ? 24.205 2.729 -8.835 1.00 59.56 95 SER A N 1
ATOM 775 C CA . SER A 1 95 ? 24.815 2.430 -7.528 1.00 59.56 95 SER A CA 1
ATOM 776 C C . SER A 1 95 ? 24.871 3.627 -6.561 1.00 59.56 95 SER A C 1
ATOM 778 O O . SER A 1 95 ? 25.416 3.511 -5.469 1.00 59.56 95 SER A O 1
ATOM 780 N N . GLU A 1 96 ? 24.310 4.769 -6.954 1.00 53.75 96 GLU A N 1
ATOM 781 C CA . GLU A 1 96 ? 24.277 6.033 -6.223 1.00 53.75 96 GLU A CA 1
ATOM 782 C C . GLU A 1 96 ? 22.823 6.406 -5.886 1.00 53.75 96 GLU A C 1
ATOM 784 O O . GLU A 1 96 ? 22.279 7.390 -6.375 1.00 53.75 96 GLU A O 1
ATOM 789 N N . GLY A 1 97 ? 22.158 5.575 -5.085 1.00 48.00 97 GLY A N 1
ATOM 790 C CA . GLY A 1 97 ? 20.951 5.970 -4.356 1.00 48.00 97 GLY A CA 1
ATOM 791 C C . GLY A 1 97 ? 21.369 6.468 -2.978 1.00 48.00 97 GLY A C 1
ATOM 792 O O . GLY A 1 97 ? 21.477 5.662 -2.055 1.00 48.00 97 GLY A O 1
ATOM 793 N N . HIS A 1 98 ? 21.691 7.759 -2.877 1.00 35.88 98 HIS A N 1
ATOM 794 C CA . HIS A 1 98 ? 22.083 8.431 -1.637 1.00 35.88 98 HIS A CA 1
ATOM 795 C C . HIS A 1 98 ? 20.995 9.393 -1.158 1.00 35.88 98 HIS A C 1
ATOM 797 O O . HIS A 1 98 ? 20.297 9.971 -2.022 1.00 35.88 98 HIS A O 1
#

Radius of gyration: 15.56 Å; chains: 1; bounding box: 46×25×42 Å

Sequence (98 aa):
MFDGFLLFTQGRGYPDIPTRRFLRYLVEQLHLPAYCLVDSDPYGFDILATYKFGSMQLAYDANVLRVPEIRWLGVFTSDFEEYCLPDCCQLQLSSEGH

Foldseek 3Di:
DPPDDDDDDDDPQADDQVNLLVQLVCCVPVVDQAEDEAAPDPSRVVNVCCQQQNDPVVNVCSVNRHDNRYYYPDPDPVVCVVVVDDPVPDDDDDPPPD

Organism: Aegilops tauschii subsp. strangulata (NCBI:txid200361)

Secondary structure (DSSP, 8-state):
-----PPP---SSSPPHHHHHHHHHHHHHH-PPPEEE--SSHHHHHHHHHHHH--GGGTTTHHHH--TT-EEEE--HHHHHHTT--GGGPPP--S---

pLDDT: mean 74.11, std 12.37, range [35.88, 88.94]

InterPro domains:
  IPR002815 Spo11/DNA topoisomerase VI subunit A [PR01550] (7-28)
  IPR002815 Spo11/DNA topoisomerase VI subunit A [PR01550] (39-55)
  IPR002815 Spo11/DNA topoisomerase VI subunit A [PTHR10848] (10-96)
  IPR034136 Topoisomerase 6 subunit A/Spo11, TOPRIM domain [PF21180] (9-89)
  IPR034136 Topoisomerase 6 subunit A/Spo11, TOPRIM domain [cd00223] (11-96)
  IPR036078 Spo11/DNA topoisomerase VI subunit A superfamily [SSF56726] (10-90)